Protein AF-A0A935DQ99-F1 (afdb_monomer_lite)

pLDDT: mean 73.73, std 12.48, range [30.53, 87.62]

Structure (mmCIF, N/CA/C/O backbone):
data_AF-A0A935DQ99-F1
#
_entry.id   AF-A0A935DQ99-F1
#
loop_
_atom_site.group_PDB
_atom_site.id
_atom_site.type_symbol
_atom_site.label_atom_id
_atom_site.label_alt_id
_atom_site.label_comp_id
_atom_site.label_asym_id
_atom_site.label_entity_id
_atom_site.label_seq_id
_atom_site.pdbx_PDB_ins_code
_atom_site.Cartn_x
_atom_site.Cartn_y
_atom_site.Cartn_z
_atom_site.occupancy
_atom_site.B_iso_or_equiv
_atom_site.auth_seq_id
_atom_site.auth_comp_id
_atom_site.auth_asym_id
_atom_site.auth_atom_id
_atom_site.pdbx_PDB_model_num
ATOM 1 N N . MET A 1 1 ? 19.102 -12.480 -43.563 1.00 39.19 1 MET A N 1
ATOM 2 C CA . MET A 1 1 ? 19.687 -11.235 -43.027 1.00 39.19 1 MET A CA 1
ATOM 3 C C . MET A 1 1 ? 18.584 -10.190 -42.918 1.00 39.19 1 MET A C 1
ATOM 5 O O . MET A 1 1 ? 18.289 -9.541 -43.904 1.00 39.19 1 MET A O 1
ATOM 9 N N . TRP A 1 2 ? 17.936 -10.081 -41.757 1.00 30.53 2 TRP A N 1
ATOM 10 C CA . TRP A 1 2 ? 17.053 -8.957 -41.424 1.00 30.53 2 TRP A CA 1
ATOM 11 C C . TRP A 1 2 ? 17.333 -8.574 -39.977 1.00 30.53 2 TRP A C 1
ATOM 13 O O . TRP A 1 2 ? 16.895 -9.235 -39.039 1.00 30.53 2 TRP A O 1
ATOM 23 N N . GLY A 1 3 ? 18.166 -7.551 -39.816 1.00 41.34 3 GLY A N 1
ATOM 24 C CA . GLY A 1 3 ? 18.378 -6.881 -38.550 1.00 41.34 3 GLY A CA 1
ATOM 25 C C . GLY A 1 3 ? 17.549 -5.610 -38.531 1.00 41.34 3 GLY A C 1
ATOM 26 O O . GLY A 1 3 ? 17.702 -4.786 -39.416 1.00 41.34 3 GLY A O 1
ATOM 27 N N . HIS A 1 4 ? 16.727 -5.446 -37.504 1.00 37.94 4 HIS A N 1
ATOM 28 C CA . HIS A 1 4 ? 16.690 -4.223 -36.712 1.00 37.94 4 HIS A CA 1
ATOM 29 C C . HIS A 1 4 ? 16.205 -4.618 -35.317 1.00 37.94 4 HIS A C 1
ATOM 31 O O . HIS A 1 4 ? 15.069 -5.028 -35.110 1.00 37.94 4 HIS A O 1
ATOM 37 N N . ARG A 1 5 ? 17.141 -4.566 -34.364 1.00 40.81 5 ARG A N 1
ATOM 38 C CA . ARG A 1 5 ? 16.905 -4.736 -32.930 1.00 40.81 5 ARG A CA 1
ATOM 39 C C . ARG A 1 5 ? 15.791 -3.790 -32.486 1.00 40.81 5 ARG A C 1
ATOM 41 O O . ARG A 1 5 ? 16.020 -2.585 -32.404 1.00 40.81 5 ARG A O 1
ATOM 48 N N . VAL A 1 6 ? 14.644 -4.338 -32.106 1.00 40.94 6 VAL A N 1
ATOM 49 C CA . VAL A 1 6 ? 13.766 -3.670 -31.148 1.00 40.94 6 VAL A CA 1
ATOM 50 C C . VAL A 1 6 ? 14.511 -3.715 -29.816 1.00 40.94 6 VAL A C 1
ATOM 52 O O . VAL A 1 6 ? 14.756 -4.788 -29.271 1.00 40.94 6 VAL A O 1
ATOM 55 N N . ARG A 1 7 ? 14.987 -2.565 -29.331 1.00 45.84 7 ARG A N 1
ATOM 56 C CA . ARG A 1 7 ? 15.507 -2.465 -27.963 1.00 45.84 7 ARG A CA 1
ATOM 57 C C . ARG A 1 7 ? 14.301 -2.407 -27.023 1.00 45.84 7 ARG A C 1
ATOM 59 O O . ARG A 1 7 ? 13.546 -1.441 -27.133 1.00 45.84 7 ARG A O 1
ATOM 66 N N . PRO A 1 8 ? 14.085 -3.386 -26.128 1.00 43.97 8 PRO A N 1
ATOM 67 C CA . PRO A 1 8 ? 12.985 -3.296 -25.186 1.00 43.97 8 PRO A CA 1
ATOM 68 C C . PRO A 1 8 ? 13.266 -2.159 -24.202 1.00 43.97 8 PRO A C 1
ATOM 70 O O . PRO A 1 8 ? 14.398 -1.910 -23.776 1.00 43.97 8 PRO A O 1
ATOM 73 N N . GLN A 1 9 ? 12.212 -1.417 -23.901 1.00 56.06 9 GLN A N 1
ATOM 74 C CA . GLN A 1 9 ? 12.251 -0.233 -23.066 1.00 56.06 9 GLN A CA 1
ATOM 75 C C . GLN A 1 9 ? 12.591 -0.604 -21.616 1.00 56.06 9 GLN A C 1
ATOM 77 O O . GLN A 1 9 ? 11.744 -1.090 -20.875 1.00 56.06 9 GLN A O 1
ATOM 82 N N . GLY A 1 10 ? 13.838 -0.366 -21.203 1.00 52.69 10 GLY A N 1
ATOM 83 C CA . GLY A 1 10 ? 14.290 -0.524 -19.811 1.00 52.69 10 GLY A CA 1
ATOM 84 C C . GLY A 1 10 ? 14.670 0.788 -19.112 1.00 52.69 10 GLY A C 1
ATOM 85 O O . GLY A 1 10 ? 14.741 0.831 -17.888 1.00 52.69 10 GLY A O 1
ATOM 86 N N . GLY A 1 11 ? 14.899 1.871 -19.865 1.00 55.69 11 GLY A N 1
ATOM 87 C CA . GLY A 1 11 ? 15.471 3.115 -19.327 1.00 55.69 11 GLY A CA 1
ATOM 88 C C . GLY A 1 11 ? 14.465 4.065 -18.673 1.00 55.69 11 GLY A C 1
ATOM 89 O O . GLY A 1 11 ? 14.757 4.636 -17.628 1.00 55.69 11 GLY A O 1
ATOM 90 N N . LEU A 1 12 ? 13.266 4.213 -19.247 1.00 62.81 12 LEU A N 1
ATOM 91 C CA . LEU A 1 12 ? 12.286 5.213 -18.793 1.00 62.81 12 LEU A CA 1
ATOM 92 C C . LEU A 1 12 ? 11.643 4.843 -17.451 1.00 62.81 12 LEU A C 1
ATOM 94 O O . LEU A 1 12 ? 11.540 5.682 -16.561 1.00 62.81 12 LEU A O 1
ATOM 98 N N . GLY A 1 13 ? 11.261 3.575 -17.277 1.00 70.56 13 GLY A N 1
ATOM 99 C CA . GLY A 1 13 ? 10.706 3.093 -16.013 1.00 70.56 13 GLY A CA 1
ATOM 100 C C . GLY A 1 13 ? 11.724 3.112 -14.876 1.00 70.56 13 GLY A C 1
ATOM 101 O O . GLY A 1 13 ? 11.389 3.465 -13.748 1.00 70.56 13 GLY A O 1
ATOM 102 N N . HIS A 1 14 ? 12.982 2.790 -15.184 1.00 72.31 14 HIS A N 1
ATOM 103 C CA . HIS A 1 14 ? 14.071 2.877 -14.222 1.00 72.31 14 HIS A CA 1
ATOM 104 C C . HIS A 1 14 ? 14.324 4.329 -13.804 1.00 72.31 14 HIS A C 1
ATOM 106 O O . HIS A 1 14 ? 14.367 4.606 -12.611 1.00 72.31 14 HIS A O 1
ATOM 112 N N . ASP A 1 15 ? 14.426 5.268 -14.749 1.00 76.25 15 ASP A N 1
ATOM 113 C CA . ASP A 1 15 ? 14.687 6.679 -14.436 1.00 76.25 15 ASP A CA 1
ATOM 114 C C . ASP A 1 15 ? 13.543 7.318 -13.629 1.00 76.25 15 ASP A C 1
ATOM 116 O O . ASP A 1 15 ? 13.782 7.995 -12.629 1.00 76.25 15 ASP A O 1
ATOM 120 N N . LEU A 1 16 ? 12.286 7.027 -13.983 1.00 80.50 16 LEU A N 1
ATOM 121 C CA . LEU A 1 16 ? 11.120 7.498 -13.228 1.00 80.50 16 LEU A CA 1
ATOM 122 C C . LEU A 1 16 ? 11.087 6.937 -11.801 1.00 80.50 16 LEU A C 1
ATOM 124 O O . LEU A 1 16 ? 10.878 7.693 -10.847 1.00 80.50 16 LEU A O 1
ATOM 128 N N . ARG A 1 17 ? 11.342 5.634 -11.635 1.00 79.50 17 ARG A N 1
ATOM 129 C CA . ARG A 1 17 ? 11.381 4.982 -10.318 1.00 79.50 17 ARG A CA 1
ATOM 130 C C . ARG A 1 17 ? 12.542 5.521 -9.474 1.00 79.50 17 ARG A C 1
ATOM 132 O O . ARG A 1 17 ? 12.370 5.751 -8.279 1.00 79.50 17 ARG A O 1
ATOM 139 N N . ASN A 1 18 ? 13.680 5.817 -10.101 1.00 79.94 18 ASN A N 1
ATOM 140 C CA . ASN A 1 18 ? 14.856 6.372 -9.436 1.00 79.94 18 ASN A CA 1
ATOM 141 C C . ASN A 1 18 ? 14.628 7.822 -8.965 1.00 79.94 18 ASN A C 1
ATOM 143 O O . ASN A 1 18 ? 14.926 8.161 -7.818 1.00 79.94 18 ASN A O 1
ATOM 147 N N . ARG A 1 19 ? 14.009 8.671 -9.799 1.00 81.69 19 ARG A N 1
ATOM 148 C CA . ARG A 1 19 ? 13.611 10.041 -9.412 1.00 81.69 19 ARG A CA 1
ATOM 149 C C . ARG A 1 19 ? 12.589 10.035 -8.278 1.00 81.69 19 ARG A C 1
ATOM 151 O O . ARG A 1 19 ? 12.675 10.844 -7.355 1.00 81.69 19 ARG A O 1
ATOM 158 N N . LEU A 1 20 ? 11.645 9.100 -8.309 1.00 85.12 20 LEU A N 1
ATOM 159 C CA . LEU A 1 20 ? 10.660 8.951 -7.247 1.00 85.12 20 LEU A CA 1
ATOM 160 C C . LEU A 1 20 ? 11.287 8.459 -5.935 1.00 85.12 20 LEU A C 1
ATOM 162 O O . LEU A 1 20 ? 10.949 8.971 -4.868 1.00 85.12 20 LEU A O 1
ATOM 166 N N . ALA A 1 21 ? 12.227 7.513 -6.007 1.00 80.06 21 ALA A N 1
ATOM 167 C CA . ALA A 1 21 ? 12.971 7.022 -4.850 1.00 80.06 21 ALA A CA 1
ATOM 168 C C . ALA A 1 21 ? 13.763 8.144 -4.165 1.00 80.06 21 ALA A C 1
ATOM 170 O O . ALA A 1 21 ? 13.791 8.208 -2.934 1.00 80.06 21 ALA A O 1
ATOM 171 N N . ALA A 1 22 ? 14.326 9.078 -4.938 1.00 86.62 22 ALA A N 1
ATOM 172 C CA . ALA A 1 22 ? 14.972 10.271 -4.396 1.00 86.62 22 ALA A CA 1
ATOM 173 C C . ALA A 1 22 ? 13.978 11.175 -3.637 1.00 86.62 22 ALA A C 1
ATOM 175 O O . ALA A 1 22 ? 14.264 11.598 -2.517 1.00 86.62 22 ALA A O 1
ATOM 176 N N . ILE A 1 23 ? 12.779 11.409 -4.189 1.00 85.62 23 ILE A N 1
ATOM 177 C CA . ILE A 1 23 ? 11.722 12.202 -3.529 1.00 85.62 23 ILE A CA 1
ATOM 178 C C . ILE A 1 23 ? 11.261 11.529 -2.230 1.00 85.62 23 ILE A C 1
ATOM 180 O O . ILE A 1 23 ? 11.165 12.181 -1.191 1.00 85.62 23 ILE A O 1
ATOM 184 N N . VAL A 1 24 ? 11.000 10.220 -2.260 1.00 87.00 24 VAL A N 1
ATOM 185 C CA . VAL A 1 24 ? 10.582 9.456 -1.074 1.00 87.00 24 VAL A CA 1
ATOM 186 C C . VAL A 1 24 ? 11.665 9.503 0.004 1.00 87.00 24 VAL A C 1
ATOM 188 O O . VAL A 1 24 ? 11.360 9.800 1.162 1.00 87.00 24 VAL A O 1
ATOM 191 N N . THR A 1 25 ? 12.925 9.279 -0.371 1.00 87.31 25 THR A N 1
ATOM 192 C CA . THR A 1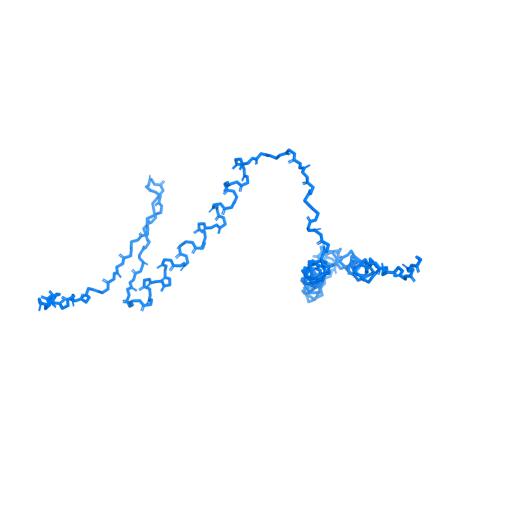 25 ? 14.072 9.320 0.548 1.00 87.31 25 THR A CA 1
ATOM 193 C C . THR A 1 25 ? 14.254 10.706 1.170 1.00 87.31 25 THR A C 1
ATOM 195 O O . THR A 1 25 ? 14.506 10.799 2.367 1.00 87.31 25 THR A O 1
ATOM 198 N N . GLY A 1 26 ? 14.054 11.785 0.407 1.00 84.44 26 GLY A N 1
ATOM 199 C CA . GLY A 1 26 ? 14.163 13.158 0.914 1.00 84.44 26 GLY A CA 1
ATOM 200 C C . GLY A 1 26 ? 13.006 13.591 1.823 1.00 84.44 26 GLY A C 1
ATOM 201 O O . GLY A 1 26 ? 13.211 14.343 2.773 1.00 84.44 26 GLY A O 1
ATOM 202 N N . VAL A 1 27 ? 11.786 13.104 1.574 1.00 85.12 27 VAL A N 1
ATOM 203 C CA . VAL A 1 27 ? 10.585 13.510 2.332 1.00 85.12 27 VAL A CA 1
ATOM 204 C C . VAL A 1 27 ? 10.373 12.663 3.593 1.00 85.12 27 VAL A C 1
ATOM 206 O O . VAL A 1 27 ? 9.828 13.151 4.585 1.00 85.12 27 VAL A O 1
ATOM 209 N N . THR A 1 28 ? 10.824 11.408 3.602 1.00 81.62 28 THR A N 1
ATOM 210 C CA . THR A 1 28 ? 10.622 10.485 4.736 1.00 81.62 28 THR A CA 1
ATOM 211 C C . THR A 1 28 ? 11.165 11.026 6.074 1.00 81.62 28 THR A C 1
ATOM 213 O O . THR A 1 28 ? 10.418 10.996 7.057 1.00 81.62 28 THR A O 1
ATOM 216 N N . PRO A 1 29 ? 12.385 11.594 6.162 1.00 81.56 29 PRO A N 1
ATOM 217 C CA . PRO A 1 29 ? 12.896 12.181 7.403 1.00 81.56 29 PRO A CA 1
ATOM 218 C C . PRO A 1 29 ? 12.058 13.369 7.888 1.00 81.56 29 PRO A C 1
ATOM 220 O O . PRO A 1 29 ? 11.859 13.532 9.089 1.00 81.56 29 PRO A O 1
ATOM 223 N N . LEU A 1 30 ? 11.504 14.161 6.963 1.00 80.56 30 LEU A N 1
ATOM 224 C CA . LEU A 1 30 ? 10.664 15.318 7.284 1.00 80.56 30 LEU A CA 1
ATOM 225 C C . LEU A 1 30 ? 9.343 14.886 7.929 1.00 80.56 30 LEU A C 1
ATOM 227 O O . LEU A 1 30 ? 8.864 15.535 8.848 1.00 80.56 30 LEU A O 1
ATOM 231 N N . THR A 1 31 ? 8.780 13.743 7.531 1.00 75.69 31 THR A N 1
ATOM 232 C CA . THR A 1 31 ? 7.573 13.206 8.191 1.00 75.69 31 THR A CA 1
ATOM 233 C C . THR A 1 31 ? 7.816 12.683 9.608 1.00 75.69 31 THR A C 1
ATOM 235 O O . THR A 1 31 ? 6.865 12.533 10.369 1.00 75.69 31 THR A O 1
ATOM 238 N N . ARG A 1 32 ? 9.074 12.399 9.967 1.00 74.69 32 ARG A N 1
ATOM 239 C CA . ARG A 1 32 ? 9.474 11.865 11.280 1.00 74.69 32 ARG A CA 1
ATOM 240 C C . ARG A 1 32 ? 10.182 12.898 12.161 1.00 74.69 32 ARG A C 1
ATOM 242 O O . ARG A 1 32 ? 10.504 12.600 13.309 1.00 74.69 32 ARG A O 1
ATOM 249 N N . SER A 1 33 ? 10.440 14.094 11.636 1.00 74.31 33 SER A N 1
ATOM 250 C CA . SER A 1 33 ? 11.144 15.154 12.350 1.00 74.31 3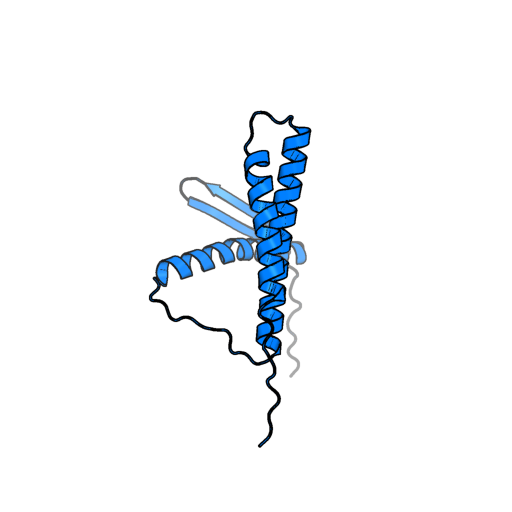3 SER A CA 1
ATOM 251 C C . SER A 1 33 ? 10.237 15.804 13.392 1.00 74.31 33 SER A C 1
ATOM 253 O O . SER A 1 33 ? 9.178 16.327 13.056 1.00 74.31 33 SER A O 1
ATOM 255 N N . LYS A 1 34 ? 10.687 15.833 14.652 1.00 68.00 34 LYS A N 1
ATOM 256 C CA . LYS A 1 34 ? 10.030 16.576 15.745 1.00 68.00 34 LYS A CA 1
ATOM 257 C C . LYS A 1 34 ? 10.303 18.088 15.705 1.00 68.00 34 LYS A C 1
ATOM 259 O O . LYS A 1 34 ? 9.770 18.817 16.531 1.00 68.00 34 LYS A O 1
ATOM 264 N N . VAL A 1 35 ? 11.149 18.545 14.777 1.00 74.94 35 VAL A N 1
ATOM 265 C CA . VAL A 1 35 ? 11.563 19.955 14.640 1.00 74.94 35 VAL A CA 1
ATOM 266 C C . VAL A 1 35 ? 10.583 20.757 13.773 1.00 74.94 35 VAL A C 1
ATOM 268 O O . VAL A 1 35 ? 10.535 21.979 13.857 1.00 74.94 35 VAL A O 1
ATOM 271 N N . LEU A 1 36 ? 9.790 20.086 12.932 1.00 73.44 36 LEU A N 1
ATOM 272 C CA . LEU A 1 36 ? 8.846 20.738 12.024 1.00 73.44 36 LEU A CA 1
ATOM 273 C C . LEU A 1 36 ? 7.511 21.026 12.719 1.00 73.44 36 LEU A C 1
ATOM 275 O O . LEU A 1 36 ? 6.996 20.192 13.461 1.00 73.44 36 LEU A O 1
ATOM 279 N N . GLY A 1 37 ? 6.915 22.182 12.423 1.00 76.38 37 GLY A N 1
ATOM 280 C CA . GLY A 1 37 ? 5.568 22.509 12.898 1.00 76.38 37 GLY A CA 1
ATOM 281 C C . GLY A 1 37 ? 4.497 21.610 12.263 1.00 76.38 37 GLY A C 1
ATOM 282 O O . GLY A 1 37 ? 4.684 21.099 11.156 1.00 76.38 37 GLY A O 1
ATOM 283 N N . GLU A 1 38 ? 3.337 21.460 12.916 1.00 73.44 38 GLU A N 1
ATOM 284 C CA . GLU A 1 38 ? 2.243 20.561 12.485 1.00 73.44 38 GLU A CA 1
ATOM 285 C C . GLU A 1 38 ? 1.847 20.741 11.009 1.00 73.44 38 GLU A C 1
ATOM 287 O O . GLU A 1 38 ? 1.637 19.774 10.273 1.00 73.44 38 GLU A O 1
ATOM 292 N N . ARG A 1 39 ? 1.827 21.991 10.532 1.00 73.12 39 ARG A N 1
ATOM 293 C CA . ARG A 1 39 ? 1.522 22.321 9.134 1.00 73.12 39 ARG A CA 1
ATOM 294 C C . ARG A 1 39 ? 2.577 21.788 8.157 1.00 73.12 39 ARG A C 1
ATOM 296 O O . ARG A 1 39 ? 2.225 21.296 7.087 1.00 73.12 39 ARG A O 1
ATOM 303 N N . GLN A 1 40 ? 3.857 21.866 8.512 1.00 78.88 40 GLN A N 1
ATOM 304 C CA . GLN A 1 40 ? 4.972 21.388 7.685 1.00 78.88 40 GLN A CA 1
ATOM 305 C C . GLN A 1 40 ? 5.022 19.855 7.667 1.00 78.88 40 GLN A C 1
ATOM 307 O O . GLN A 1 40 ? 5.179 19.259 6.599 1.00 78.88 40 GLN A O 1
ATOM 312 N N . ALA A 1 41 ? 4.785 19.219 8.818 1.00 77.19 41 ALA A N 1
ATOM 313 C CA . ALA A 1 41 ? 4.652 17.769 8.924 1.00 77.19 41 ALA A CA 1
ATOM 314 C C . ALA A 1 41 ? 3.476 17.242 8.077 1.00 77.19 41 ALA A C 1
ATOM 316 O O . ALA A 1 41 ? 3.628 16.270 7.332 1.00 77.19 41 ALA A O 1
ATOM 317 N N . GLY A 1 42 ? 2.326 17.928 8.102 1.00 72.94 42 GLY A N 1
ATOM 318 C CA . GLY A 1 42 ? 1.164 17.594 7.273 1.00 72.94 42 GLY A CA 1
ATOM 319 C C . GLY A 1 42 ? 1.436 17.693 5.765 1.00 72.94 42 GLY A C 1
ATOM 320 O O . GLY A 1 42 ? 1.025 16.813 4.998 1.00 72.94 42 GLY A O 1
ATOM 321 N N . VAL A 1 43 ? 2.171 18.722 5.329 1.00 81.44 43 VAL A N 1
ATOM 322 C CA . VAL A 1 43 ? 2.588 18.886 3.924 1.00 81.44 43 VAL A CA 1
ATOM 323 C C . VAL A 1 43 ? 3.560 17.781 3.505 1.00 81.44 43 VAL A C 1
ATOM 325 O O . VAL A 1 43 ? 3.324 17.145 2.474 1.00 81.44 43 VAL A O 1
ATOM 328 N N . ALA A 1 44 ? 4.580 17.483 4.315 1.00 80.62 44 ALA A N 1
ATOM 329 C CA . ALA A 1 44 ? 5.524 16.394 4.050 1.00 80.62 44 ALA A CA 1
ATOM 330 C C . ALA A 1 44 ? 4.809 15.035 3.958 1.00 80.62 44 ALA A C 1
ATOM 332 O O . ALA A 1 44 ? 5.035 14.267 3.023 1.00 80.62 44 ALA A O 1
ATOM 333 N N . ALA A 1 45 ? 3.864 14.765 4.863 1.00 77.56 45 ALA A N 1
ATOM 334 C CA . ALA A 1 45 ? 3.092 13.527 4.851 1.00 77.56 45 ALA A CA 1
ATOM 335 C C . ALA A 1 45 ? 2.221 13.405 3.588 1.00 77.56 45 ALA A C 1
ATOM 337 O O . ALA A 1 45 ? 2.093 12.321 3.015 1.00 77.56 45 ALA A O 1
ATOM 338 N N . ARG A 1 46 ? 1.648 14.517 3.108 1.00 77.75 46 ARG A N 1
ATOM 339 C CA . ARG A 1 46 ? 0.894 14.544 1.847 1.00 77.75 46 ARG A CA 1
ATOM 340 C C . ARG A 1 46 ? 1.797 14.306 0.633 1.00 77.75 46 ARG A C 1
ATOM 342 O O . ARG A 1 46 ? 1.407 13.549 -0.255 1.00 77.75 46 ARG A O 1
ATOM 349 N N . MET A 1 47 ? 2.990 14.901 0.605 1.00 86.56 47 MET A N 1
ATOM 350 C CA . MET A 1 47 ? 3.979 14.685 -0.460 1.00 86.56 47 MET A CA 1
ATOM 351 C C . MET A 1 47 ? 4.443 13.226 -0.503 1.00 86.56 47 MET A C 1
ATOM 353 O O . MET A 1 47 ? 4.467 12.634 -1.580 1.00 86.56 47 MET A O 1
ATOM 357 N N . LEU A 1 48 ? 4.712 12.619 0.657 1.00 81.81 48 LEU A N 1
ATOM 358 C CA . LEU A 1 48 ? 5.114 11.215 0.757 1.00 81.81 48 LEU A CA 1
ATOM 359 C C . LEU A 1 48 ? 4.025 10.274 0.227 1.00 81.81 48 LEU A C 1
ATOM 361 O O . LEU A 1 48 ? 4.308 9.413 -0.605 1.00 81.81 48 LEU A O 1
ATOM 365 N N . ARG A 1 49 ? 2.767 10.478 0.643 1.00 81.50 49 ARG A N 1
ATOM 366 C CA . ARG A 1 49 ? 1.629 9.683 0.150 1.00 81.50 49 ARG A CA 1
ATOM 367 C C . ARG A 1 49 ? 1.434 9.826 -1.362 1.00 81.50 49 ARG A C 1
ATOM 369 O O . ARG A 1 49 ? 1.140 8.837 -2.030 1.00 81.50 49 ARG A O 1
ATOM 376 N N . SER A 1 50 ? 1.609 11.034 -1.903 1.00 84.38 50 SER A N 1
ATOM 377 C CA . SER A 1 50 ? 1.518 11.290 -3.347 1.00 84.38 50 SER A CA 1
ATOM 378 C C . SER A 1 50 ? 2.634 10.580 -4.120 1.00 84.38 50 SER A C 1
ATOM 380 O O . SER A 1 50 ? 2.361 9.888 -5.100 1.00 84.38 50 SER A O 1
ATOM 382 N N . ALA A 1 51 ? 3.876 10.666 -3.633 1.00 84.25 51 ALA A N 1
ATOM 383 C CA . ALA A 1 51 ? 5.021 9.992 -4.237 1.00 84.25 51 ALA A CA 1
ATOM 384 C C . ALA A 1 51 ? 4.850 8.464 -4.227 1.00 84.25 51 ALA A C 1
ATOM 386 O O . ALA A 1 51 ? 4.972 7.818 -5.262 1.00 84.25 51 ALA A O 1
ATOM 387 N N . GLN A 1 52 ? 4.455 7.879 -3.096 1.00 84.31 52 GLN A N 1
ATOM 388 C CA . GLN A 1 52 ? 4.182 6.440 -3.005 1.00 84.31 52 GLN A CA 1
ATOM 389 C C . GLN A 1 52 ? 3.057 5.988 -3.949 1.00 84.31 52 GLN A C 1
ATOM 391 O O . GLN A 1 52 ? 3.133 4.905 -4.527 1.00 84.31 52 GLN A O 1
ATOM 396 N N . ARG A 1 53 ? 2.019 6.815 -4.138 1.00 83.88 53 ARG A N 1
ATOM 397 C CA . ARG A 1 53 ? 0.938 6.526 -5.091 1.00 83.88 53 ARG A CA 1
ATOM 398 C C . ARG A 1 53 ? 1.426 6.559 -6.540 1.00 83.88 53 ARG A C 1
ATOM 400 O O . ARG A 1 53 ? 1.068 5.663 -7.297 1.00 83.88 53 ARG A O 1
ATOM 407 N N . MET A 1 54 ? 2.249 7.543 -6.906 1.00 87.06 54 MET A N 1
ATOM 408 C CA . MET A 1 54 ? 2.868 7.605 -8.237 1.00 87.06 54 MET A CA 1
ATOM 409 C C . MET A 1 54 ? 3.763 6.394 -8.504 1.00 87.06 54 MET A C 1
ATOM 411 O O . MET A 1 54 ? 3.756 5.891 -9.620 1.00 87.06 54 MET A O 1
ATOM 415 N N . GLY A 1 55 ? 4.468 5.886 -7.489 1.00 83.44 55 GLY A N 1
ATOM 416 C CA . GLY A 1 55 ? 5.284 4.672 -7.613 1.00 83.44 55 GLY A CA 1
ATOM 417 C C . GLY A 1 55 ? 4.463 3.470 -8.043 1.00 83.44 55 GLY A C 1
ATOM 418 O O . GLY A 1 55 ? 4.772 2.862 -9.059 1.00 83.44 55 GLY A O 1
ATOM 419 N N . ARG A 1 56 ? 3.346 3.224 -7.349 1.00 82.69 56 ARG A N 1
ATOM 420 C CA . ARG A 1 56 ? 2.423 2.139 -7.708 1.00 82.69 56 ARG A CA 1
ATOM 421 C C . ARG A 1 56 ? 1.849 2.294 -9.117 1.00 82.69 56 ARG A C 1
ATOM 423 O O . ARG A 1 56 ? 1.868 1.339 -9.875 1.00 82.69 56 ARG A O 1
ATOM 430 N N . MET A 1 57 ? 1.420 3.499 -9.502 1.00 84.81 57 MET A N 1
ATOM 431 C CA . MET A 1 57 ? 0.895 3.748 -10.856 1.00 84.81 57 MET A CA 1
ATOM 432 C C . MET A 1 57 ? 1.950 3.529 -11.950 1.00 84.81 57 MET A C 1
ATOM 434 O O . MET A 1 57 ? 1.633 3.029 -13.026 1.00 84.81 57 MET A O 1
ATOM 438 N N . ILE A 1 58 ? 3.205 3.912 -11.693 1.00 85.69 58 ILE A N 1
ATOM 439 C CA . ILE A 1 58 ? 4.317 3.677 -12.620 1.00 85.69 58 ILE A CA 1
ATOM 440 C C . ILE A 1 58 ? 4.614 2.179 -12.715 1.00 85.69 58 ILE A C 1
ATOM 442 O O . ILE A 1 58 ? 4.810 1.683 -13.820 1.00 85.69 58 ILE A O 1
ATOM 446 N N . ASP A 1 59 ? 4.614 1.457 -11.593 1.00 82.75 59 ASP A N 1
ATOM 447 C CA . ASP A 1 59 ? 4.800 0.004 -11.572 1.00 82.75 59 ASP A CA 1
ATOM 448 C C . ASP A 1 59 ? 3.699 -0.703 -12.383 1.00 82.75 59 ASP A C 1
ATOM 450 O O . ASP A 1 59 ? 4.009 -1.464 -13.297 1.00 82.75 59 ASP A O 1
ATOM 454 N N . GLU A 1 60 ? 2.433 -0.347 -12.148 1.00 81.19 60 GLU A N 1
ATOM 455 C CA . GLU A 1 60 ? 1.266 -0.864 -12.876 1.00 81.19 60 GLU A CA 1
ATOM 456 C C . GLU A 1 60 ? 1.347 -0.579 -14.388 1.00 81.19 60 GLU A C 1
ATOM 458 O O . GLU A 1 60 ? 1.093 -1.459 -15.213 1.00 81.19 60 GLU A O 1
ATOM 463 N N . LEU A 1 61 ? 1.743 0.636 -14.784 1.00 82.88 61 LEU A N 1
ATOM 464 C CA . LEU A 1 61 ? 1.893 1.009 -16.194 1.00 82.88 61 LEU A CA 1
ATOM 465 C C . LEU A 1 61 ? 3.059 0.266 -16.869 1.00 82.88 61 LEU A C 1
ATOM 467 O O . LEU A 1 61 ? 2.959 -0.147 -18.029 1.00 82.88 61 LEU A O 1
ATOM 471 N N . LEU A 1 62 ? 4.176 0.091 -16.163 1.00 78.19 62 LEU A N 1
ATOM 472 C CA . LEU A 1 62 ? 5.329 -0.652 -16.674 1.00 78.19 62 LEU A CA 1
ATOM 473 C C . LEU A 1 62 ? 5.013 -2.142 -16.830 1.00 78.19 62 LEU A C 1
ATOM 475 O O . LEU A 1 62 ? 5.446 -2.756 -17.805 1.00 78.19 62 LEU A O 1
ATOM 479 N N . ASP A 1 63 ? 4.206 -2.707 -15.942 1.00 74.12 63 ASP A N 1
ATOM 480 C CA . ASP A 1 63 ? 3.738 -4.086 -16.069 1.00 74.12 63 ASP A CA 1
ATOM 481 C C . ASP A 1 63 ? 2.722 -4.249 -17.217 1.00 74.12 63 ASP A C 1
ATOM 483 O O . ASP A 1 63 ? 2.800 -5.214 -17.987 1.00 74.12 63 ASP A O 1
ATOM 487 N N . LEU A 1 64 ? 1.838 -3.266 -17.436 1.00 70.12 64 LEU A N 1
ATOM 488 C CA . LEU A 1 64 ? 0.929 -3.226 -18.595 1.00 70.12 64 LEU A CA 1
ATOM 489 C C . LEU A 1 64 ? 1.670 -3.110 -19.934 1.00 70.12 64 LEU A C 1
ATOM 491 O O . LEU A 1 64 ? 1.271 -3.709 -20.934 1.00 70.12 64 LEU A O 1
ATOM 495 N N . THR A 1 65 ? 2.744 -2.324 -19.978 1.00 69.00 65 THR A N 1
ATOM 496 C CA . THR A 1 65 ? 3.553 -2.193 -21.197 1.00 69.00 65 THR A CA 1
ATOM 497 C C . THR A 1 65 ? 4.354 -3.461 -21.472 1.00 69.00 65 THR A C 1
ATOM 499 O O . THR A 1 65 ? 4.336 -3.929 -22.607 1.00 69.00 65 THR A O 1
ATOM 502 N N . ARG A 1 66 ? 4.963 -4.086 -20.456 1.00 66.06 66 ARG A N 1
ATOM 503 C CA . ARG A 1 66 ? 5.654 -5.384 -20.602 1.00 66.06 66 ARG A CA 1
ATOM 504 C C . ARG A 1 66 ? 4.737 -6.476 -21.156 1.00 66.06 66 ARG A C 1
ATOM 506 O O . ARG A 1 66 ? 5.091 -7.139 -22.124 1.00 66.06 66 ARG A O 1
ATOM 513 N N . THR A 1 67 ? 3.532 -6.605 -20.605 1.00 64.94 67 THR A N 1
ATOM 514 C CA . THR A 1 67 ? 2.551 -7.617 -21.040 1.00 64.94 67 THR A CA 1
ATOM 515 C C . THR A 1 67 ? 2.013 -7.375 -22.456 1.00 64.94 67 THR A C 1
ATOM 517 O O . THR A 1 67 ? 1.800 -8.333 -23.198 1.00 64.94 67 THR A O 1
ATOM 520 N N . ARG A 1 68 ? 1.834 -6.114 -22.882 1.00 60.44 68 ARG A N 1
ATOM 521 C CA . ARG A 1 68 ? 1.366 -5.774 -24.243 1.00 60.44 68 ARG A CA 1
ATOM 522 C C . ARG A 1 68 ? 2.384 -6.038 -25.355 1.00 60.44 68 ARG A C 1
ATOM 524 O O . ARG A 1 68 ? 1.963 -6.227 -26.493 1.00 60.44 68 ARG A O 1
ATOM 531 N N . PHE A 1 69 ? 3.684 -6.049 -25.059 1.00 62.72 69 PHE A N 1
ATOM 532 C CA . PHE A 1 69 ? 4.738 -6.297 -26.055 1.00 62.72 69 PHE A CA 1
ATOM 533 C C . PHE A 1 69 ? 5.121 -7.778 -26.199 1.00 62.72 69 PHE A C 1
ATOM 535 O O . PHE A 1 69 ? 6.103 -8.091 -26.867 1.00 62.72 69 PHE A O 1
ATOM 542 N N . GLY A 1 70 ? 4.323 -8.691 -25.634 1.00 57.62 70 GLY A N 1
ATOM 543 C CA . GLY A 1 70 ? 4.522 -10.132 -25.795 1.00 57.62 70 GLY A CA 1
ATOM 544 C C . GLY A 1 70 ? 5.677 -10.701 -24.970 1.00 57.62 70 GLY A C 1
ATOM 545 O O . GLY A 1 70 ? 5.995 -11.878 -25.129 1.00 57.62 70 GLY A O 1
ATOM 546 N N . ASP A 1 71 ? 6.275 -9.905 -24.077 1.00 61.72 71 ASP A N 1
ATOM 547 C CA . ASP A 1 71 ? 7.216 -10.429 -23.095 1.00 61.72 71 ASP A CA 1
ATOM 548 C C . ASP A 1 71 ? 6.431 -11.272 -22.073 1.00 61.72 71 ASP A C 1
ATOM 550 O O . ASP A 1 71 ? 5.469 -10.777 -21.469 1.00 61.72 71 ASP A O 1
ATOM 554 N N . PRO A 1 72 ? 6.804 -12.547 -21.860 1.00 61.16 72 PRO A N 1
ATOM 555 C CA . PRO A 1 72 ? 6.194 -13.364 -20.824 1.00 61.16 72 PRO A CA 1
ATOM 556 C C . PRO A 1 72 ? 6.342 -12.670 -19.471 1.00 61.16 72 PRO A C 1
ATOM 558 O O . PRO A 1 72 ? 7.422 -12.173 -19.148 1.00 61.16 72 PRO A O 1
ATOM 561 N N . ILE A 1 73 ? 5.287 -12.677 -18.652 1.00 67.25 73 ILE A N 1
ATOM 562 C CA . ILE A 1 73 ? 5.395 -12.274 -17.245 1.00 67.25 73 ILE A CA 1
ATOM 563 C C . ILE A 1 73 ? 6.486 -13.157 -16.619 1.00 67.25 73 ILE A C 1
ATOM 565 O O . ILE A 1 73 ? 6.321 -14.381 -16.605 1.00 67.25 73 ILE A O 1
ATOM 569 N N . PRO A 1 74 ? 7.613 -12.592 -16.144 1.00 61.88 74 PRO A N 1
ATOM 570 C CA . PRO A 1 74 ? 8.707 -13.397 -15.627 1.00 61.88 74 PRO A CA 1
ATOM 571 C C . PRO A 1 74 ? 8.280 -14.017 -14.295 1.00 61.88 74 PRO A C 1
ATOM 573 O O . PRO A 1 74 ? 8.319 -13.380 -13.245 1.00 61.88 74 PRO A O 1
ATOM 576 N N . VAL A 1 75 ? 7.850 -15.278 -14.339 1.00 69.19 75 VAL A N 1
ATOM 577 C CA . VAL A 1 75 ? 7.518 -16.052 -13.142 1.00 69.19 75 VAL A CA 1
ATOM 578 C C . VAL A 1 75 ? 8.809 -16.637 -12.581 1.00 69.19 75 VAL A C 1
ATOM 580 O O . VAL A 1 75 ? 9.287 -17.683 -13.025 1.00 69.19 75 VAL A O 1
ATOM 583 N N . ALA A 1 76 ? 9.388 -15.953 -11.596 1.00 70.56 76 ALA A N 1
ATOM 584 C CA . ALA A 1 76 ? 10.473 -16.510 -10.803 1.00 70.56 76 ALA A CA 1
ATOM 585 C C . ALA A 1 76 ? 9.903 -17.592 -9.876 1.00 70.56 76 ALA A C 1
ATOM 587 O O . ALA A 1 76 ? 9.125 -17.306 -8.967 1.00 70.56 76 ALA A O 1
ATOM 588 N N . ARG A 1 77 ? 10.273 -18.852 -10.119 1.00 58.25 77 ARG A N 1
ATOM 589 C CA . ARG A 1 77 ? 9.901 -19.958 -9.234 1.00 58.25 77 ARG A CA 1
ATOM 590 C C . ARG A 1 77 ? 10.717 -19.843 -7.951 1.00 58.25 77 ARG A C 1
ATOM 592 O O . ARG A 1 77 ? 11.942 -19.893 -7.998 1.00 58.25 77 ARG A O 1
ATOM 599 N N . ALA A 1 78 ? 10.033 -19.713 -6.825 1.00 78.75 78 ALA A N 1
ATOM 600 C CA . ALA A 1 78 ? 10.629 -19.753 -5.500 1.00 78.75 78 ALA A CA 1
ATOM 601 C C . ALA A 1 78 ? 9.859 -20.757 -4.640 1.00 78.75 78 ALA A C 1
ATOM 603 O O . ALA A 1 78 ? 8.638 -20.872 -4.761 1.00 78.75 78 ALA A O 1
ATOM 604 N N . THR A 1 79 ? 10.568 -21.479 -3.773 1.00 75.31 79 THR A N 1
ATOM 605 C CA . THR A 1 79 ? 9.935 -22.295 -2.734 1.00 75.31 79 THR A CA 1
ATOM 606 C C . THR A 1 79 ? 9.211 -21.356 -1.774 1.00 75.31 79 THR A C 1
ATOM 608 O O . THR A 1 79 ? 9.832 -20.453 -1.216 1.00 75.31 79 THR A O 1
ATOM 611 N N . MET A 1 80 ? 7.902 -21.537 -1.607 1.00 78.62 80 MET A N 1
ATOM 612 C CA . MET A 1 80 ? 7.091 -20.731 -0.698 1.00 78.62 80 MET A CA 1
ATOM 613 C C . MET A 1 80 ? 6.119 -21.595 0.093 1.00 78.62 80 MET A C 1
ATOM 615 O O . MET A 1 80 ? 5.598 -22.592 -0.407 1.00 78.62 80 MET A O 1
ATOM 619 N N . GLU A 1 81 ? 5.841 -21.163 1.317 1.00 81.75 81 GLU A N 1
ATOM 620 C CA . GLU A 1 81 ? 4.844 -21.779 2.181 1.00 81.75 81 GLU A CA 1
ATOM 621 C C . GLU A 1 81 ? 3.438 -21.350 1.738 1.00 81.75 81 GLU A C 1
ATOM 623 O O . GLU A 1 81 ? 3.019 -20.206 1.935 1.00 81.75 81 GLU A O 1
ATOM 628 N N . LEU A 1 82 ? 2.688 -22.281 1.144 1.00 80.12 82 LEU A N 1
ATOM 629 C CA . LEU A 1 82 ? 1.333 -22.018 0.644 1.00 80.12 82 LEU A CA 1
ATOM 630 C C . LEU A 1 82 ? 0.321 -21.778 1.774 1.00 80.12 82 LEU A C 1
ATOM 632 O O . LEU A 1 82 ? -0.636 -21.033 1.591 1.00 80.12 82 LEU A O 1
ATOM 636 N N . GLY A 1 83 ? 0.529 -22.366 2.956 1.00 84.00 83 GLY A N 1
ATOM 637 C CA . GLY A 1 83 ? -0.382 -22.219 4.097 1.00 84.00 83 GLY A CA 1
ATOM 638 C C . GLY A 1 83 ? -0.564 -20.761 4.553 1.00 84.00 83 GLY A C 1
ATOM 639 O O . GLY A 1 83 ? -1.699 -20.283 4.602 1.00 84.00 83 GLY A O 1
ATOM 640 N N . PRO A 1 84 ? 0.523 -20.033 4.876 1.00 83.50 84 PRO A N 1
ATOM 641 C CA . PRO A 1 84 ? 0.481 -18.603 5.179 1.00 83.50 84 PRO A CA 1
ATOM 642 C C . PRO A 1 84 ? -0.125 -17.756 4.055 1.00 83.50 84 PRO A C 1
ATOM 644 O O . PRO A 1 84 ? -0.954 -16.895 4.342 1.00 83.50 84 PRO A O 1
ATOM 647 N N . LEU A 1 85 ? 0.230 -18.030 2.794 1.00 74.44 85 LEU A N 1
ATOM 648 C CA . LEU A 1 85 ? -0.288 -17.291 1.641 1.00 74.44 85 LEU A CA 1
ATOM 649 C C . LEU A 1 85 ? -1.805 -17.466 1.487 1.00 74.44 85 LEU A C 1
ATOM 651 O O . LEU A 1 85 ? -2.528 -16.482 1.353 1.00 74.44 85 LEU A O 1
ATOM 655 N N . CYS A 1 86 ? -2.305 -18.700 1.570 1.00 80.19 86 CYS A N 1
ATOM 656 C CA . CYS A 1 86 ? -3.738 -18.976 1.505 1.00 80.19 86 CYS A CA 1
ATOM 657 C C . CYS A 1 86 ? -4.494 -18.276 2.636 1.00 80.19 86 CYS A C 1
ATOM 659 O O . CYS A 1 86 ? -5.520 -17.663 2.366 1.00 80.19 86 CYS A O 1
ATOM 661 N N . ARG A 1 87 ? -3.970 -18.306 3.873 1.00 76.94 87 ARG A N 1
ATOM 662 C CA . ARG A 1 87 ? -4.582 -17.599 5.012 1.00 76.94 87 ARG A CA 1
ATOM 663 C C . ARG A 1 87 ? -4.638 -16.089 4.801 1.00 76.94 87 ARG A C 1
ATOM 665 O O . ARG A 1 87 ? -5.644 -15.467 5.131 1.00 76.94 87 ARG A O 1
ATOM 672 N N . GLN A 1 88 ? -3.574 -15.510 4.250 1.00 74.81 88 GLN A N 1
ATOM 673 C CA . GLN A 1 88 ? -3.526 -14.087 3.931 1.00 74.81 88 GLN A CA 1
ATOM 674 C C . GLN A 1 88 ? -4.585 -13.724 2.881 1.00 74.81 88 GLN A C 1
ATOM 676 O O . GLN A 1 88 ? -5.378 -12.813 3.102 1.00 74.81 88 GLN A O 1
ATOM 681 N N . VAL A 1 89 ? -4.657 -14.481 1.782 1.00 75.25 89 VAL A N 1
ATOM 682 C CA . VAL A 1 89 ? -5.645 -14.254 0.717 1.00 75.25 89 VAL A CA 1
ATOM 683 C C . VAL A 1 89 ? -7.070 -14.450 1.236 1.00 75.25 89 VAL A C 1
ATOM 685 O O . VAL A 1 89 ? -7.949 -13.649 0.934 1.00 75.25 89 VAL A O 1
ATOM 688 N N . THR A 1 90 ? -7.331 -15.472 2.056 1.00 78.38 90 THR A N 1
ATOM 689 C CA . THR A 1 90 ? -8.666 -15.666 2.640 1.00 78.38 90 THR A CA 1
ATOM 690 C C . THR A 1 90 ? -9.047 -14.545 3.597 1.00 78.38 90 THR A C 1
ATOM 692 O O . THR A 1 90 ? -10.193 -14.112 3.551 1.00 78.38 90 THR A O 1
ATOM 695 N N . ALA A 1 91 ? -8.112 -14.024 4.397 1.00 74.25 91 ALA A N 1
ATOM 696 C CA . 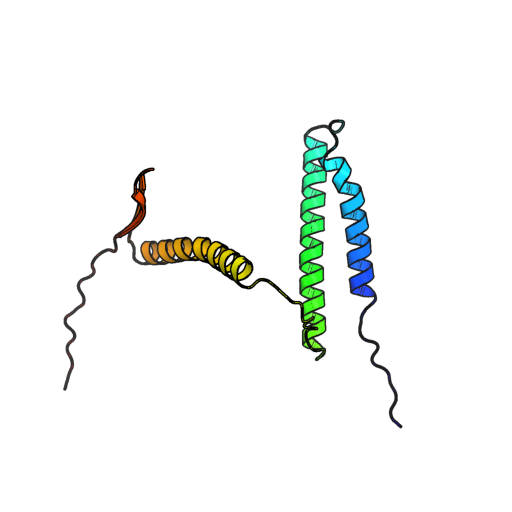ALA A 1 91 ? -8.373 -12.887 5.282 1.00 74.25 91 ALA A CA 1
ATOM 697 C C . ALA A 1 91 ? -8.695 -11.605 4.489 1.00 74.25 91 ALA A C 1
ATOM 699 O O . ALA A 1 91 ? -9.620 -10.869 4.835 1.00 74.25 91 ALA A O 1
ATOM 700 N N . GLU A 1 92 ? -7.988 -11.361 3.380 1.00 71.00 92 GLU A N 1
ATOM 701 C CA . GLU A 1 92 ? -8.298 -10.258 2.459 1.00 71.00 92 GLU A CA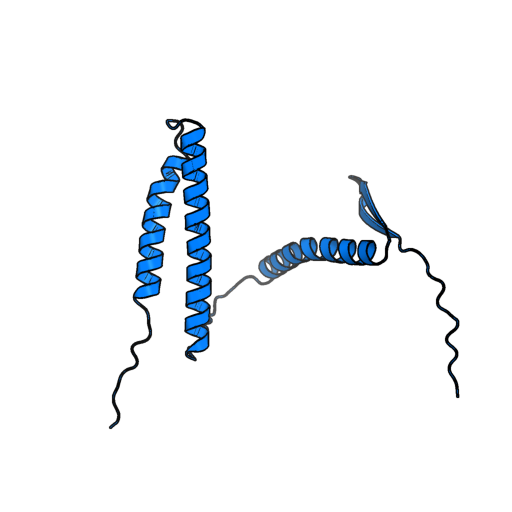 1
ATOM 702 C C . GLU A 1 92 ? -9.693 -10.422 1.825 1.00 71.00 92 GLU A C 1
ATOM 704 O O . GLU A 1 92 ? -10.452 -9.456 1.700 1.00 71.00 92 GLU A O 1
ATOM 709 N N . LEU A 1 93 ? -10.075 -11.657 1.485 1.00 71.19 93 LEU A N 1
ATOM 710 C CA . LEU A 1 93 ? -11.393 -11.973 0.933 1.00 71.19 93 LEU A CA 1
ATOM 711 C C . LEU A 1 93 ? -12.513 -11.919 1.984 1.00 71.19 93 LEU A C 1
ATOM 713 O O . LEU A 1 93 ? -13.632 -11.542 1.647 1.00 71.19 93 LEU A O 1
ATOM 717 N N . GLU A 1 94 ? -12.261 -12.255 3.247 1.00 75.19 94 GLU A N 1
ATOM 718 C CA . GLU A 1 94 ? -13.254 -12.184 4.331 1.00 75.19 94 GLU A CA 1
ATOM 719 C C . GLU A 1 94 ? -13.789 -10.761 4.530 1.00 75.19 94 GLU A C 1
ATOM 721 O O . GLU A 1 94 ? -15.006 -10.574 4.639 1.00 75.19 94 GLU A O 1
ATOM 726 N N . GLY A 1 95 ? -12.914 -9.751 4.454 1.00 66.56 95 GLY A N 1
ATOM 727 C CA . GLY A 1 95 ? -13.322 -8.342 4.482 1.00 66.56 95 GLY A CA 1
ATOM 728 C C . GLY A 1 95 ? -14.259 -7.964 3.326 1.00 66.56 95 GLY A C 1
ATOM 729 O O . GLY A 1 95 ? -15.196 -7.182 3.502 1.00 66.56 95 GLY A O 1
ATOM 730 N N . LEU A 1 96 ? -14.067 -8.577 2.153 1.00 73.94 96 LEU A N 1
ATOM 731 C CA . LEU A 1 96 ? -14.932 -8.384 0.986 1.00 73.94 96 LEU A CA 1
ATOM 732 C C . LEU A 1 96 ? -16.254 -9.152 1.099 1.00 73.94 96 LEU A C 1
ATOM 734 O O . LEU A 1 96 ? -17.286 -8.655 0.650 1.00 73.94 96 LEU A O 1
ATOM 738 N N . ARG A 1 97 ? -16.265 -10.336 1.720 1.00 77.94 97 ARG A N 1
ATOM 739 C CA . ARG A 1 97 ? -17.467 -11.183 1.835 1.00 77.94 97 ARG A CA 1
ATOM 740 C C . ARG A 1 97 ? -18.566 -10.512 2.647 1.00 77.94 97 ARG A C 1
ATOM 742 O O . ARG A 1 97 ? -19.710 -10.492 2.198 1.00 77.94 97 ARG A O 1
ATOM 749 N N . LEU A 1 98 ? -18.230 -9.914 3.792 1.00 80.12 98 LEU A N 1
ATOM 750 C CA . LEU A 1 98 ? -19.207 -9.167 4.590 1.00 80.12 98 LEU A CA 1
ATOM 751 C C . LEU A 1 98 ? -19.675 -7.899 3.865 1.00 80.12 98 LEU A C 1
ATOM 753 O O . LEU A 1 98 ? -20.862 -7.573 3.898 1.00 80.12 98 LEU A O 1
ATOM 757 N N . PHE A 1 99 ? -18.762 -7.203 3.183 1.00 79.19 99 PHE A N 1
ATOM 758 C CA . PHE A 1 99 ? -19.111 -6.030 2.388 1.00 79.19 99 PHE A CA 1
ATOM 759 C C . PHE A 1 99 ? -20.141 -6.383 1.309 1.00 79.19 99 PHE A C 1
ATOM 761 O O . PHE A 1 99 ? -21.197 -5.755 1.246 1.00 79.19 99 PHE A O 1
ATOM 768 N N . VAL A 1 100 ? -19.886 -7.428 0.517 1.00 81.31 100 VAL A N 1
ATOM 769 C CA . VAL A 1 100 ? -20.805 -7.903 -0.526 1.00 81.31 100 VAL A CA 1
ATOM 770 C C . VAL A 1 100 ? -22.120 -8.396 0.078 1.00 81.31 100 VAL A C 1
ATOM 772 O O . VAL A 1 10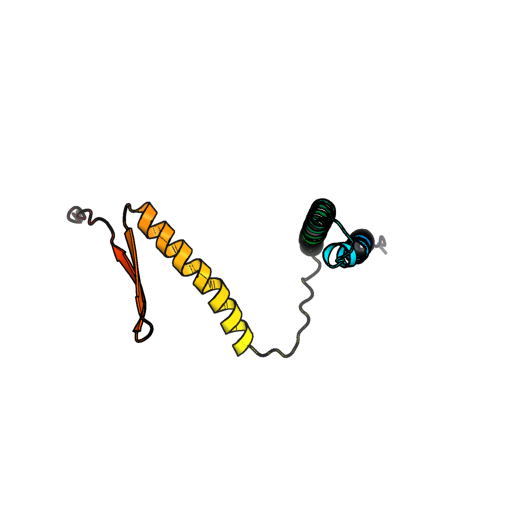0 ? -23.181 -7.994 -0.395 1.00 81.31 100 VAL A O 1
ATOM 775 N N . ALA A 1 101 ? -22.079 -9.192 1.152 1.00 81.12 101 ALA A N 1
ATOM 776 C CA . ALA A 1 101 ? -23.284 -9.664 1.835 1.00 81.12 101 ALA A CA 1
ATOM 777 C C . ALA A 1 101 ? -24.167 -8.495 2.303 1.00 81.12 101 ALA A C 1
ATOM 779 O O . ALA A 1 101 ? -25.377 -8.499 2.073 1.00 81.12 101 ALA A O 1
ATOM 780 N N . ARG A 1 102 ? -23.566 -7.446 2.878 1.00 80.69 102 ARG A N 1
ATOM 781 C CA . ARG A 1 102 ? -24.279 -6.225 3.271 1.00 80.69 102 ARG A CA 1
ATOM 782 C C . ARG A 1 102 ? -24.876 -5.496 2.067 1.00 80.69 102 ARG A C 1
ATOM 784 O O . ARG A 1 102 ? -26.021 -5.064 2.153 1.00 80.69 102 ARG A O 1
ATOM 791 N N . GLN A 1 103 ? -24.140 -5.357 0.962 1.00 83.56 103 GLN A N 1
ATOM 792 C CA . GLN A 1 103 ? -24.668 -4.714 -0.250 1.00 83.56 103 GLN A CA 1
ATOM 793 C C . GLN A 1 103 ? -25.862 -5.483 -0.824 1.00 83.56 103 GLN A C 1
ATOM 795 O O . GLN A 1 103 ? -26.867 -4.866 -1.161 1.00 83.56 103 GLN A O 1
ATOM 800 N N . VAL A 1 104 ? -25.791 -6.817 -0.871 1.00 80.75 104 VAL A N 1
ATOM 801 C CA . VAL A 1 104 ? -26.903 -7.666 -1.324 1.00 80.75 104 VAL A CA 1
ATOM 802 C C . VAL A 1 104 ? -28.120 -7.480 -0.422 1.00 80.75 104 VAL A C 1
ATOM 804 O O . VAL A 1 104 ? -29.209 -7.225 -0.925 1.00 80.75 104 VAL A O 1
ATOM 807 N N . VAL A 1 105 ? -27.951 -7.547 0.900 1.00 82.75 105 VAL A N 1
ATOM 808 C CA . VAL A 1 105 ? -29.058 -7.385 1.854 1.00 82.75 105 VAL A CA 1
ATOM 809 C C . VAL A 1 105 ? -29.723 -6.014 1.720 1.00 82.75 105 VAL A C 1
ATOM 811 O O . VAL A 1 105 ? -30.946 -5.942 1.623 1.00 82.75 105 VAL A O 1
ATOM 814 N N . LEU A 1 106 ? -28.934 -4.939 1.636 1.00 79.88 106 LEU A N 1
ATOM 815 C CA . LEU A 1 106 ? -29.457 -3.580 1.475 1.00 79.88 106 LEU A CA 1
ATOM 816 C C . LEU A 1 106 ? -30.134 -3.360 0.119 1.00 79.88 106 LEU A C 1
ATOM 818 O O . LEU A 1 106 ? -31.180 -2.720 0.065 1.00 79.88 106 LEU A O 1
ATOM 822 N N . ALA A 1 107 ? -29.578 -3.910 -0.965 1.00 74.62 107 ALA A N 1
ATOM 823 C CA . ALA A 1 107 ? -30.165 -3.807 -2.302 1.00 74.62 107 ALA A CA 1
ATOM 824 C C . ALA A 1 107 ? -31.560 -4.451 -2.385 1.00 74.62 107 ALA A C 1
ATOM 826 O O . ALA A 1 107 ? -32.388 -4.023 -3.182 1.00 74.62 107 ALA A O 1
ATOM 827 N N . HIS A 1 108 ? -31.837 -5.441 -1.532 1.00 79.94 108 HIS A N 1
ATOM 828 C CA . HIS A 1 108 ? -33.146 -6.085 -1.415 1.00 79.94 108 HIS A CA 1
ATOM 829 C C . HIS A 1 108 ? -34.049 -5.421 -0.363 1.00 79.94 108 HIS A C 1
ATOM 831 O O . HIS A 1 108 ? -35.082 -5.984 -0.020 1.00 79.94 108 HIS A O 1
ATOM 837 N N . GLY A 1 109 ? -33.670 -4.262 0.188 1.00 79.69 109 GLY A N 1
ATOM 838 C CA . GLY A 1 109 ? -34.428 -3.586 1.248 1.00 79.69 109 GLY A CA 1
ATOM 839 C C . GLY A 1 109 ? -34.404 -4.316 2.596 1.00 79.69 109 GLY A C 1
ATOM 840 O O . GLY A 1 109 ? -35.270 -4.088 3.437 1.00 79.69 109 GLY A O 1
ATOM 841 N N . GLY A 1 110 ? -33.448 -5.226 2.792 1.00 84.62 110 GLY A N 1
ATOM 842 C CA . GLY A 1 110 ? -33.237 -5.953 4.038 1.00 84.62 110 GLY A CA 1
ATOM 843 C C . GLY A 1 110 ? -32.322 -5.235 5.030 1.00 84.62 110 GLY A C 1
ATOM 844 O O . GLY A 1 110 ? -31.712 -4.209 4.728 1.00 84.62 110 GLY A O 1
ATOM 845 N N . THR A 1 111 ? -32.186 -5.811 6.223 1.00 85.50 111 THR A N 1
ATOM 846 C CA . THR A 1 111 ? -31.279 -5.353 7.286 1.00 85.50 111 THR A CA 1
ATOM 847 C C . THR A 1 111 ? -30.246 -6.424 7.614 1.00 85.50 111 THR A C 1
ATOM 849 O O . THR A 1 111 ? -30.517 -7.612 7.479 1.00 85.50 111 THR A O 1
ATOM 852 N N . LEU A 1 112 ? -29.052 -6.025 8.049 1.00 84.12 112 LEU A N 1
ATOM 853 C CA . LEU A 1 112 ? -28.018 -6.944 8.526 1.00 84.12 112 LEU A CA 1
ATOM 854 C C . LEU A 1 112 ? -27.678 -6.589 9.971 1.00 84.12 112 LEU A C 1
ATOM 856 O O . LEU A 1 112 ? -27.105 -5.528 10.219 1.00 84.12 112 LEU A O 1
ATOM 860 N N . ASP A 1 113 ? -28.029 -7.468 10.900 1.00 85.00 113 ASP A N 1
ATOM 861 C CA . ASP A 1 113 ? -27.756 -7.290 12.324 1.00 85.00 113 ASP A CA 1
ATOM 862 C C . ASP A 1 113 ? -26.455 -7.975 12.713 1.00 85.00 113 ASP A C 1
ATOM 864 O O . ASP A 1 113 ? -26.052 -8.967 12.105 1.00 85.00 113 ASP A O 1
ATOM 868 N N . VAL A 1 114 ? -25.798 -7.445 13.740 1.00 85.69 114 VAL A N 1
ATOM 869 C CA . VAL A 1 114 ? -24.538 -7.988 14.242 1.00 85.69 114 VAL A CA 1
ATOM 870 C C . VAL A 1 114 ? -24.656 -8.177 15.740 1.00 85.69 114 VAL A C 1
ATOM 872 O O . VAL A 1 114 ? -24.931 -7.227 16.472 1.00 85.69 114 VAL A O 1
ATOM 875 N N . THR A 1 115 ? -24.421 -9.399 16.196 1.00 85.8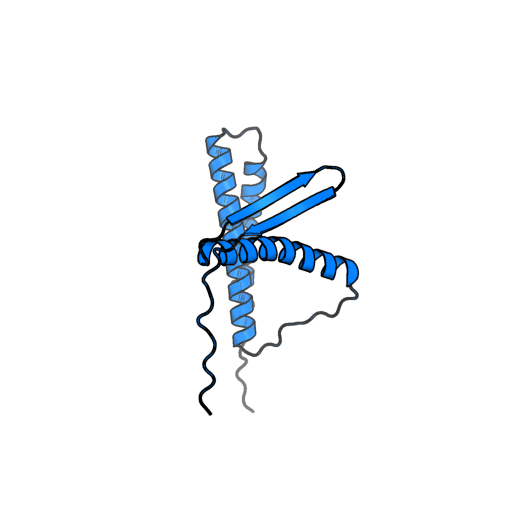1 115 THR A N 1
ATOM 876 C CA . THR A 1 115 ? -24.323 -9.727 17.617 1.00 85.81 115 THR A CA 1
ATOM 877 C C . THR A 1 115 ? -22.921 -10.252 17.869 1.00 85.81 115 THR A C 1
ATOM 879 O O . THR A 1 115 ? -22.493 -11.195 17.212 1.00 85.81 115 THR A O 1
ATOM 882 N N . SER A 1 116 ? -22.179 -9.619 18.779 1.00 84.94 116 SER A N 1
ATOM 883 C CA . SER A 1 116 ? -20.813 -10.024 19.113 1.00 84.94 116 SER A CA 1
ATOM 884 C C . SER A 1 116 ? -20.680 -10.222 20.613 1.00 84.94 116 SER A C 1
ATOM 886 O O . SER A 1 116 ? -20.890 -9.277 21.373 1.00 84.94 116 SER A O 1
ATOM 888 N N . THR A 1 117 ? -20.300 -11.424 21.038 1.00 87.62 117 THR A N 1
ATOM 889 C CA . THR A 1 117 ? -20.014 -11.738 22.445 1.00 87.62 117 THR A CA 1
ATOM 890 C C . THR A 1 117 ? -18.604 -12.313 22.568 1.00 87.62 117 THR A C 1
ATOM 892 O O . THR A 1 117 ? -18.089 -12.940 21.644 1.00 87.62 117 THR A O 1
ATOM 895 N N . ALA A 1 118 ? -17.946 -12.093 23.710 1.00 77.19 118 ALA A N 1
ATOM 896 C CA . ALA A 1 118 ? -16.597 -12.619 23.941 1.00 77.19 118 ALA A CA 1
ATOM 897 C C . ALA A 1 118 ? -16.559 -14.161 24.016 1.00 77.19 118 ALA A C 1
ATOM 899 O O . ALA A 1 118 ? -15.509 -14.749 23.784 1.00 77.19 118 ALA A O 1
ATOM 900 N N . ALA A 1 119 ? -17.694 -14.800 24.331 1.00 80.50 119 ALA A N 1
ATOM 901 C CA . ALA A 1 119 ? -17.823 -16.251 24.457 1.00 80.50 119 ALA A CA 1
ATOM 902 C C . ALA A 1 119 ? -18.215 -16.951 23.141 1.00 80.50 119 ALA A C 1
ATOM 904 O O . ALA A 1 119 ? -17.772 -18.070 22.904 1.00 80.50 119 ALA A O 1
ATOM 905 N N . GLU A 1 120 ? -19.022 -16.312 22.285 1.00 78.06 120 GLU A N 1
ATOM 906 C CA . GLU A 1 120 ? -19.614 -16.948 21.090 1.00 78.06 120 GLU A CA 1
ATOM 907 C C . GLU A 1 120 ? -19.092 -16.353 19.769 1.00 78.06 120 GLU A C 1
ATOM 909 O O . GLU A 1 120 ? -19.406 -16.851 18.690 1.00 78.06 120 GLU A O 1
ATOM 914 N N . GLY A 1 121 ? -18.270 -15.300 19.832 1.00 84.06 121 GLY A N 1
ATOM 915 C CA . GLY A 1 121 ? -17.732 -14.617 18.657 1.00 84.06 121 GLY A CA 1
ATOM 916 C C . GLY A 1 121 ? -18.719 -13.625 18.034 1.00 84.06 121 GLY A C 1
ATOM 917 O O . GLY A 1 121 ? -19.635 -13.130 18.692 1.00 84.06 121 GLY A O 1
ATOM 918 N N . THR A 1 122 ? -18.503 -13.281 16.761 1.00 81.00 122 THR A N 1
ATOM 919 C CA . THR A 1 122 ? -19.320 -12.309 16.014 1.00 81.00 122 THR A CA 1
ATOM 920 C C . THR A 1 122 ? -20.241 -13.028 15.028 1.00 81.00 122 THR A C 1
ATOM 922 O O . THR A 1 122 ? -19.776 -13.653 14.079 1.00 81.00 122 THR A O 1
ATOM 925 N N . THR A 1 123 ? -21.552 -12.897 15.222 1.00 84.94 123 THR A N 1
ATOM 926 C CA . THR A 1 123 ? -22.597 -13.452 14.353 1.00 84.94 123 THR A CA 1
ATOM 927 C C . THR A 1 123 ? -23.289 -12.336 13.570 1.00 84.94 123 THR A C 1
ATOM 929 O O . THR A 1 123 ? -23.756 -11.355 14.147 1.00 84.94 123 THR A O 1
ATOM 932 N N . PHE A 1 124 ? -23.390 -12.503 12.249 1.00 83.19 124 PHE A N 1
ATOM 933 C CA . PHE A 1 124 ? -24.083 -11.588 11.337 1.00 83.19 124 PHE A CA 1
ATOM 934 C C . PHE A 1 124 ? -25.416 -12.208 10.893 1.00 83.19 124 PHE A C 1
ATOM 936 O O . PHE A 1 124 ? -25.422 -13.287 10.305 1.00 83.19 124 PHE A O 1
ATOM 943 N N . SER A 1 125 ? -26.538 -11.535 11.151 1.00 86.94 125 SER A N 1
ATOM 944 C CA . SER A 1 125 ? -27.897 -12.035 10.894 1.00 86.94 125 SER A CA 1
ATOM 945 C C . SER A 1 125 ? -28.605 -11.194 9.823 1.00 86.94 125 SER A C 1
ATOM 947 O O . SER A 1 125 ? -29.105 -10.110 10.131 1.00 86.94 125 SER A O 1
ATOM 949 N N . PRO A 1 126 ? -28.645 -11.641 8.554 1.00 86.19 126 PRO A N 1
ATOM 950 C CA . PRO A 1 126 ? -29.375 -10.943 7.501 1.00 86.19 126 PRO A CA 1
ATOM 951 C C . PRO A 1 126 ? -30.889 -11.172 7.621 1.00 86.19 126 PRO A C 1
ATOM 953 O O . PRO A 1 126 ? -31.351 -12.303 7.771 1.00 86.19 126 PRO A O 1
ATOM 956 N N . ARG A 1 127 ? -31.676 -10.104 7.484 1.00 82.44 127 ARG A N 1
ATOM 957 C CA . ARG A 1 127 ? -33.140 -10.118 7.382 1.00 82.44 127 ARG A CA 1
ATOM 958 C C . ARG A 1 127 ? -33.553 -9.510 6.050 1.00 82.44 127 ARG A C 1
ATOM 960 O O . ARG A 1 127 ? -33.338 -8.327 5.821 1.00 82.44 127 ARG A O 1
ATOM 967 N N . LEU A 1 128 ? -34.153 -10.306 5.173 1.00 84.62 128 LEU A N 1
ATOM 968 C CA . LEU A 1 128 ? -34.680 -9.843 3.888 1.00 84.62 128 LEU A CA 1
ATOM 969 C C . LEU A 1 128 ? -36.203 -9.655 3.976 1.00 84.62 128 LEU A C 1
ATOM 971 O O . LEU A 1 128 ? -36.867 -10.470 4.628 1.00 84.62 128 LEU A O 1
ATOM 975 N N . PRO A 1 129 ? -36.786 -8.639 3.316 1.00 75.44 129 PRO A N 1
ATOM 976 C CA . PRO A 1 129 ? -38.231 -8.541 3.185 1.00 75.44 129 PRO A CA 1
ATOM 977 C C . PRO A 1 129 ? -38.738 -9.726 2.360 1.00 75.44 129 PRO A C 1
ATOM 979 O O . PRO A 1 129 ? -38.289 -9.981 1.242 1.00 75.44 129 PRO A O 1
ATOM 982 N N . ARG A 1 130 ? -39.674 -10.490 2.927 1.00 65.75 130 ARG A N 1
ATOM 983 C CA . ARG A 1 130 ? -40.299 -11.616 2.229 1.00 65.75 130 ARG A CA 1
ATOM 984 C C . ARG A 1 130 ? -41.302 -11.060 1.221 1.00 65.75 130 ARG A C 1
ATOM 986 O O . ARG A 1 130 ? -42.440 -10.789 1.583 1.00 65.75 130 ARG A O 1
ATOM 993 N N . HIS A 1 131 ? -40.906 -10.917 -0.040 1.00 58.41 131 HIS A N 1
ATOM 994 C CA . HIS A 1 131 ? -41.891 -10.874 -1.118 1.00 58.41 131 HIS A CA 1
ATOM 995 C C . HIS A 1 131 ? -42.401 -12.295 -1.361 1.00 58.41 131 HIS A C 1
ATOM 997 O O . HIS A 1 131 ? -41.612 -13.225 -1.540 1.00 58.41 131 HIS A O 1
ATOM 1003 N N . ALA A 1 132 ? -43.723 -12.475 -1.318 1.00 51.62 132 ALA A N 1
ATOM 1004 C CA . ALA A 1 132 ? -44.343 -13.736 -1.693 1.00 51.62 132 ALA A CA 1
ATOM 1005 C C . ALA A 1 132 ? -43.981 -14.037 -3.152 1.00 51.62 132 ALA A C 1
ATOM 1007 O O . ALA A 1 132 ? -44.257 -13.229 -4.038 1.00 51.62 132 ALA A O 1
ATOM 1008 N N . LEU A 1 133 ? -43.342 -15.182 -3.396 1.00 51.16 133 LEU A N 1
ATOM 1009 C CA . LEU A 1 133 ? -43.185 -15.687 -4.753 1.00 51.16 133 LEU A CA 1
ATOM 1010 C C . LEU A 1 133 ? -44.599 -15.937 -5.304 1.00 51.16 133 LEU A C 1
ATOM 1012 O O . LEU A 1 133 ? -45.354 -16.675 -4.660 1.00 51.16 133 LEU A O 1
ATOM 1016 N N . PRO A 1 134 ? -44.995 -15.337 -6.441 1.00 55.00 134 PRO A N 1
ATOM 1017 C CA . PRO A 1 134 ? -46.227 -15.744 -7.100 1.00 55.00 134 PRO A CA 1
ATOM 1018 C C . PRO A 1 134 ? -46.133 -17.246 -7.419 1.00 55.00 134 PRO A C 1
ATOM 1020 O O . PRO A 1 134 ? -45.041 -17.728 -7.741 1.00 55.00 134 PRO A O 1
ATOM 1023 N N . PRO A 1 135 ? -47.234 -18.011 -7.294 1.00 67.25 135 PRO A N 1
ATOM 1024 C CA . PRO A 1 135 ? -47.209 -19.443 -7.555 1.00 67.25 135 PRO A CA 1
ATOM 1025 C C . PRO A 1 135 ? -46.679 -19.697 -8.969 1.00 67.25 135 PRO A C 1
ATOM 1027 O O . PRO A 1 135 ? -47.192 -19.148 -9.946 1.00 67.25 135 PRO A O 1
ATOM 1030 N N . LEU A 1 136 ? -45.626 -20.514 -9.066 1.00 61.03 136 LEU A N 1
ATOM 1031 C CA . LEU A 1 136 ? -45.036 -20.918 -10.338 1.00 61.03 136 LEU A CA 1
ATOM 1032 C C . LEU A 1 136 ? -46.090 -21.694 -11.128 1.00 61.03 136 LEU A C 1
ATOM 1034 O O . LEU A 1 136 ? -46.335 -22.873 -10.879 1.00 61.03 136 LEU A O 1
ATOM 1038 N N . THR A 1 137 ? -46.738 -21.016 -12.070 1.00 57.28 137 THR A N 1
ATOM 1039 C CA . THR A 1 137 ? -47.672 -21.656 -12.993 1.00 57.28 137 THR A CA 1
ATOM 1040 C C . THR A 1 137 ? -46.833 -22.238 -14.124 1.00 57.28 137 THR A C 1
ATOM 1042 O O . THR A 1 137 ? -46.443 -21.528 -15.047 1.00 57.28 137 THR A O 1
ATOM 1045 N N . ILE A 1 138 ? -46.477 -23.518 -14.021 1.00 54.50 138 ILE A N 1
ATOM 1046 C CA . ILE A 1 138 ? -45.830 -24.237 -15.122 1.00 54.50 138 ILE A CA 1
ATOM 1047 C C . ILE A 1 138 ? -46.940 -24.589 -16.115 1.00 54.50 138 ILE A C 1
ATOM 1049 O O . ILE A 1 138 ? -47.714 -25.515 -15.879 1.00 54.50 138 ILE A O 1
ATOM 1053 N N . SER A 1 139 ? -47.063 -23.807 -17.190 1.00 52.66 139 SER A N 1
ATOM 1054 C CA . SER A 1 139 ? -47.960 -24.145 -18.297 1.00 52.66 139 SER A CA 1
ATOM 1055 C C . SER A 1 139 ? -47.381 -25.342 -19.056 1.00 52.66 139 SER A C 1
ATOM 1057 O O . SER A 1 139 ? -46.204 -25.325 -19.417 1.00 52.66 139 SER A O 1
ATOM 1059 N N . LYS A 1 140 ? -48.202 -26.382 -19.226 1.00 50.12 140 LYS A N 1
ATOM 1060 C CA . LYS A 1 140 ? -47.892 -27.617 -19.960 1.00 50.12 140 LYS A CA 1
ATOM 1061 C C . LYS A 1 140 ? -47.948 -27.402 -21.470 1.00 50.12 140 LYS A C 1
ATOM 1063 O O . LYS A 1 140 ? -48.754 -26.543 -21.894 1.00 50.12 140 LYS A O 1
#

Sequence (140 aa):
MWGHRVRPQGGLGHDLRNRLAAIVTGVTPLTRSKVLGERQAGVAARMLRSAQRMGRMIDELLDLTRTRFGDPIPVARATMELGPLCRQVTAELEGLRLFVARQVVLAHGGTLDVTSTAAEGTTFSPRLPRHALPPLTISK

Radius of gyration: 26.3 Å; chains: 1; bounding box: 68×50×68 Å

Foldseek 3Di:
DDDDDPDPDDPPLVVLLVVLVVQLVVLVVQCVDPVDDPVSNVVSVVSNVVSVVVNVVSVVVVVVVCVVVVNPPDDDDDDDDVVVVVVVVVVVVVVVVVVVVCVVLVVQVWDWDWDADPVPGIDIDIGGPDDDDDPPPPDD

Secondary structure (DSSP, 8-state):
----------HHHHHHHHHHHHHHHHHHHHHH-TTS-HHHHHHHHHHHHHHHHHHHHHHHHHHHHHHHTTPPP--------HHHHHHHHHHHHHHHHHHHHHHHHHHTT-EEEEEEETTTEEEEEEE---PPPPP-----